Protein AF-W2SSB9-F1 (afdb_monomer_lite)

Foldseek 3Di:
DDDDDDDDDDDDDDDPDDPVVVVVVVVPPDPCVVDDDQDPVNVVVVVPDDPPDDFLADPQPRDGDPDVVCSVPDDDVCLQVVFLAAPVPRDTDRDVVVSVVVVVVVPPLVPQDWDADPFDRDTHSDPVV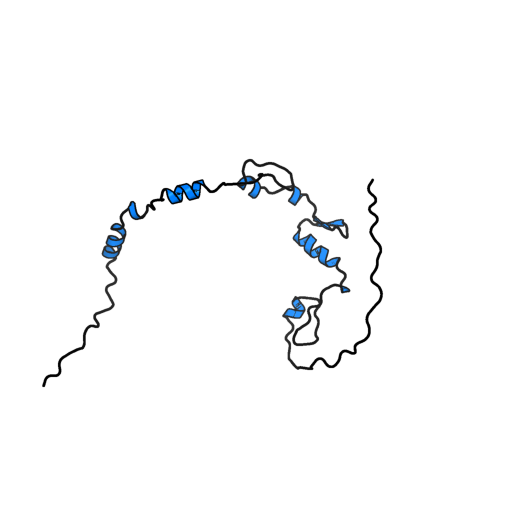VVPDDDDHDDDDDPDDDDDDDDDDDDDDDDDDDDD

pLDDT: mean 70.84, std 18.1, range [35.75, 92.56]

Organism: Necator americanus (NCBI:txid51031)

Radius of gyration: 37.05 Å; chains: 1; bounding box: 61×52×109 Å

InterPro domains:
  IPR013087 Zinc finger C2H2-type [PS00028] (86-106)
  IPR013087 Zinc finger C2H2-type [PS50157] (84-111)
  IPR013087 Zinc finger C2H2-type [SM00355] (84-106)
  IPR013087 Zinc finger C2H2-type [SM00355] (115-136)
  IPR036236 Zinc finger C2H2 superfamily [SSF57667] (83-133)
  IPR042972 Insulinoma-associated protein 1/2 [PTHR15065] (21-118)

Sequence (164 aa):
MSHKNDRSDFQDESSVPSPEELQKDANSLDETAAYVEISEESRKKIEAIENVIGDSVCCLCKVRYDDVFKLAQHRCPRIAHEEYRCPECDKVFSCPANLASHRRWHRPRDQMETIRCSSCTMMFNTRKEFRTHSCHDTALPPTTMPLGNFFTKLLPSPLKLKMQ

Structure (mmCIF, N/CA/C/O backbone):
data_AF-W2SSB9-F1
#
_entry.id   AF-W2SSB9-F1
#
loop_
_atom_site.group_PDB
_atom_site.id
_atom_site.type_symbol
_atom_site.label_atom_id
_atom_site.label_alt_id
_atom_site.label_comp_id
_atom_site.label_asym_id
_atom_site.label_entity_id
_atom_site.label_seq_id
_atom_site.pdbx_PDB_ins_code
_atom_site.Cartn_x
_atom_site.Cartn_y
_atom_site.Cartn_z
_atom_site.occupancy
_atom_site.B_iso_or_equiv
_atom_site.auth_seq_id
_atom_site.auth_comp_id
_atom_site.auth_asym_id
_atom_site.auth_atom_id
_atom_site.pdbx_PDB_model_num
ATOM 1 N N . MET A 1 1 ? 28.919 30.538 79.226 1.00 38.56 1 MET A N 1
ATOM 2 C CA . MET A 1 1 ? 28.883 30.566 77.747 1.00 38.56 1 MET A CA 1
ATOM 3 C C . MET A 1 1 ? 29.279 29.166 77.302 1.00 38.56 1 MET A C 1
ATOM 5 O O . MET A 1 1 ? 30.447 28.837 77.366 1.00 38.56 1 MET A O 1
ATOM 9 N N . SER A 1 2 ? 28.361 28.205 77.218 1.00 43.28 2 SER A N 1
ATOM 10 C CA . SER A 1 2 ? 27.316 28.076 76.192 1.00 43.28 2 SER A CA 1
ATOM 11 C C . SER A 1 2 ? 27.901 28.133 74.787 1.00 43.28 2 SER A C 1
ATOM 13 O O . SER A 1 2 ? 27.971 29.217 74.232 1.00 43.28 2 SER A O 1
ATOM 15 N N . HIS A 1 3 ? 28.229 26.976 74.215 1.00 44.09 3 HIS A N 1
ATOM 16 C CA . HIS A 1 3 ? 27.895 26.694 72.822 1.00 44.09 3 HIS A CA 1
ATOM 17 C C . HIS A 1 3 ? 27.365 25.261 72.745 1.00 44.09 3 HIS A C 1
ATOM 19 O O . HIS A 1 3 ? 27.982 24.318 73.232 1.00 44.09 3 HIS A O 1
ATOM 25 N N . LYS A 1 4 ? 26.124 25.183 72.266 1.00 45.88 4 LYS A N 1
ATOM 26 C CA . LYS A 1 4 ? 25.267 24.008 72.161 1.00 45.88 4 LYS A CA 1
ATOM 27 C C . LYS A 1 4 ? 25.605 23.225 70.886 1.00 45.88 4 LYS A C 1
ATOM 29 O O . LYS A 1 4 ? 26.140 23.799 69.941 1.00 45.88 4 LYS A O 1
ATOM 34 N N . ASN A 1 5 ? 25.255 21.940 70.920 1.00 42.00 5 ASN A N 1
ATOM 35 C CA . ASN A 1 5 ? 25.072 21.026 69.790 1.00 42.00 5 ASN A CA 1
ATOM 36 C C . ASN A 1 5 ? 24.452 21.692 68.558 1.00 42.00 5 ASN A C 1
ATOM 38 O O . ASN A 1 5 ? 23.597 22.548 68.730 1.00 42.00 5 ASN A O 1
ATOM 42 N N . ASP A 1 6 ? 24.786 21.184 67.369 1.00 42.47 6 ASP A N 1
ATOM 43 C CA . ASP A 1 6 ? 23.787 20.662 66.424 1.00 42.47 6 ASP A CA 1
ATOM 44 C C . ASP A 1 6 ? 24.501 19.855 65.327 1.00 42.47 6 ASP A C 1
ATOM 46 O O . ASP A 1 6 ? 25.082 20.390 64.385 1.00 42.47 6 ASP A O 1
ATOM 50 N N . ARG A 1 7 ? 24.500 18.529 65.481 1.00 37.09 7 ARG A N 1
ATOM 51 C CA . ARG A 1 7 ? 24.819 17.585 64.405 1.00 37.09 7 ARG A CA 1
ATOM 52 C C . ARG A 1 7 ? 23.699 16.554 64.383 1.00 37.09 7 ARG A C 1
ATOM 54 O O . ARG A 1 7 ? 23.842 15.449 64.894 1.00 37.09 7 ARG A O 1
ATOM 61 N N . SER A 1 8 ? 22.545 17.001 63.905 1.00 45.56 8 SER A N 1
ATOM 62 C CA . SER A 1 8 ? 21.383 16.162 63.659 1.00 45.56 8 SER A CA 1
ATOM 63 C C . SER A 1 8 ? 21.625 15.282 62.435 1.00 45.56 8 SER A C 1
ATOM 65 O O . SER A 1 8 ? 21.949 15.778 61.358 1.00 45.56 8 SER A O 1
ATOM 67 N N . ASP A 1 9 ? 21.431 13.989 62.665 1.00 45.16 9 ASP A N 1
ATOM 68 C CA . ASP A 1 9 ? 20.754 13.056 61.770 1.00 45.16 9 ASP A CA 1
ATOM 69 C C . ASP A 1 9 ? 21.397 12.767 60.407 1.00 45.16 9 ASP A C 1
ATOM 71 O O . ASP A 1 9 ? 21.038 13.303 59.364 1.00 45.16 9 ASP A O 1
ATOM 75 N N . PHE A 1 10 ? 22.327 11.817 60.429 1.00 45.34 10 PHE A N 1
ATOM 76 C CA . PHE A 1 10 ? 22.517 10.884 59.323 1.00 45.34 10 PHE A CA 1
ATOM 77 C C . PHE A 1 10 ? 22.356 9.479 59.906 1.00 45.34 10 PHE A C 1
ATOM 79 O O . PHE A 1 10 ? 23.317 8.894 60.408 1.00 45.34 10 PHE A O 1
ATOM 86 N N . GLN A 1 11 ? 21.124 8.972 59.902 1.00 46.34 11 GLN A N 1
ATOM 87 C CA . GLN A 1 11 ? 20.836 7.560 60.130 1.00 46.34 11 GLN A CA 1
ATOM 88 C C . GLN A 1 11 ? 20.549 6.891 58.782 1.00 46.34 11 GLN A C 1
ATOM 90 O O . GLN A 1 11 ? 19.547 7.162 58.134 1.00 46.34 11 GLN A O 1
ATOM 95 N N . ASP A 1 12 ? 21.532 6.088 58.378 1.00 39.16 12 ASP A N 1
ATOM 96 C CA . ASP A 1 12 ? 21.404 4.742 57.809 1.00 39.16 12 ASP A CA 1
ATOM 97 C C . ASP A 1 12 ? 20.392 4.511 56.668 1.00 39.16 12 ASP A C 1
ATOM 99 O O . ASP A 1 12 ? 19.233 4.149 56.859 1.00 39.16 12 ASP A O 1
ATOM 103 N N . GLU A 1 13 ? 20.916 4.634 55.449 1.00 56.41 13 GLU A N 1
ATOM 104 C CA . GLU A 1 13 ? 20.483 3.879 54.272 1.00 56.41 13 GLU A CA 1
ATOM 105 C C . GLU A 1 13 ? 20.869 2.397 54.460 1.00 56.41 13 GLU A C 1
ATOM 107 O O . GLU A 1 13 ? 21.987 2.012 54.126 1.00 56.41 13 GLU A O 1
ATOM 112 N N . SER A 1 14 ? 19.969 1.564 54.995 1.00 57.53 14 SER A N 1
ATOM 113 C CA . SER A 1 14 ? 19.826 0.147 54.603 1.00 57.53 14 SER A CA 1
ATOM 114 C C . SER A 1 14 ? 18.789 -0.583 55.456 1.00 57.53 14 SER A C 1
ATOM 116 O O . SER A 1 14 ? 19.071 -1.305 56.408 1.00 57.53 14 SER A O 1
ATOM 118 N N . SER A 1 15 ? 17.529 -0.479 55.071 1.00 59.50 15 SER A N 1
ATOM 119 C CA . SER A 1 15 ? 16.550 -1.508 55.414 1.00 59.50 15 SER A CA 1
ATOM 120 C C . SER A 1 15 ? 15.684 -1.700 54.190 1.00 59.50 15 SER A C 1
ATOM 122 O O . SER A 1 15 ? 14.604 -1.133 54.080 1.00 59.50 15 SER A O 1
ATOM 124 N N . VAL A 1 16 ? 16.211 -2.452 53.218 1.00 60.31 16 VAL A N 1
ATOM 125 C CA . VAL A 1 16 ? 15.349 -3.035 52.190 1.00 60.31 16 VAL A CA 1
ATOM 126 C C . VAL A 1 16 ? 14.361 -3.917 52.960 1.00 60.31 16 VAL A C 1
ATOM 128 O O . VAL A 1 16 ? 14.826 -4.831 53.651 1.00 60.31 16 VAL A O 1
ATOM 131 N N . PRO A 1 17 ? 13.048 -3.622 52.924 1.00 61.59 17 PRO A N 1
ATOM 132 C CA . PRO A 1 17 ? 12.070 -4.355 53.715 1.00 61.59 17 PRO A CA 1
ATOM 133 C C . PRO A 1 17 ? 12.150 -5.846 53.391 1.00 61.59 17 PRO A C 1
ATOM 135 O O . PRO A 1 17 ? 12.439 -6.230 52.252 1.00 61.59 17 PRO A O 1
ATOM 138 N N . SER A 1 18 ? 11.928 -6.690 54.399 1.00 67.62 18 SER A N 1
ATOM 139 C CA . SER A 1 18 ? 11.973 -8.146 54.230 1.00 67.62 18 SER A CA 1
ATOM 140 C C . SER A 1 18 ? 11.056 -8.574 53.068 1.00 67.62 18 SER A C 1
ATOM 142 O O . SER A 1 18 ? 10.000 -7.962 52.884 1.00 67.62 18 SER A O 1
ATOM 144 N N . PRO A 1 19 ? 11.376 -9.634 52.298 1.00 62.09 19 PRO A N 1
ATOM 145 C CA . PRO A 1 19 ? 10.474 -10.171 51.273 1.00 62.09 19 PRO A CA 1
ATOM 146 C C . PRO A 1 19 ? 9.049 -10.421 51.790 1.00 62.09 19 PRO A C 1
ATOM 148 O O . PRO A 1 19 ? 8.089 -10.305 51.038 1.00 62.09 19 PRO A O 1
ATOM 151 N N . GLU A 1 20 ? 8.899 -10.707 53.086 1.00 62.06 20 GLU A N 1
ATOM 152 C CA . GLU A 1 20 ? 7.603 -10.873 53.751 1.00 62.06 20 GLU A CA 1
ATOM 153 C C . GLU A 1 20 ? 6.863 -9.549 54.016 1.00 62.06 20 GLU A C 1
ATOM 155 O O . GLU A 1 20 ? 5.635 -9.535 54.055 1.00 62.06 20 GLU A O 1
ATOM 160 N N . GLU A 1 21 ? 7.579 -8.436 54.189 1.00 59.22 21 GLU A N 1
ATOM 161 C CA . GLU A 1 21 ? 7.003 -7.091 54.330 1.00 59.22 21 GLU A CA 1
ATOM 162 C C . GLU A 1 21 ? 6.579 -6.530 52.968 1.00 59.22 21 GLU A C 1
ATOM 164 O O . GLU A 1 21 ? 5.455 -6.057 52.831 1.00 59.22 21 GLU A O 1
ATOM 169 N N . LEU A 1 22 ? 7.397 -6.724 51.927 1.00 59.75 22 LEU A N 1
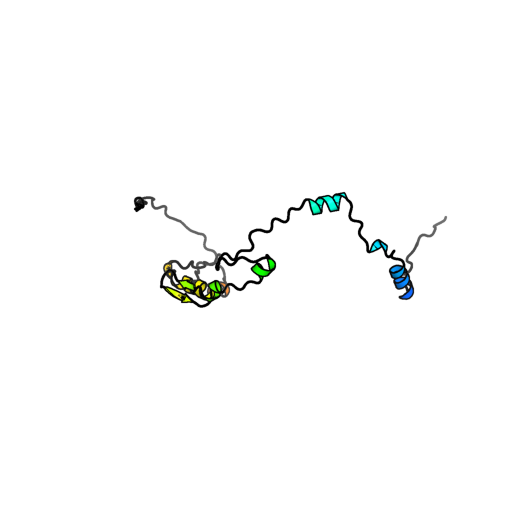ATOM 170 C CA . LEU A 1 22 ? 7.030 -6.406 50.538 1.00 59.75 22 LEU A CA 1
ATOM 171 C C . LEU A 1 22 ? 5.810 -7.214 50.058 1.00 59.75 22 LEU A C 1
ATOM 173 O O . LEU A 1 22 ? 4.975 -6.713 49.304 1.00 59.75 22 LEU A O 1
ATOM 177 N N . GLN A 1 23 ? 5.679 -8.465 50.509 1.00 60.12 23 GLN A N 1
ATOM 178 C CA . GLN A 1 23 ? 4.530 -9.312 50.186 1.00 60.12 23 GLN A CA 1
ATOM 179 C C . GLN A 1 23 ? 3.259 -8.895 50.943 1.00 60.12 23 GLN A C 1
ATOM 181 O O . GLN A 1 23 ? 2.160 -9.055 50.414 1.00 60.12 23 GLN A O 1
ATOM 186 N N . LYS A 1 24 ? 3.380 -8.342 52.159 1.00 61.44 24 LYS A N 1
ATOM 187 C CA . LYS A 1 24 ? 2.235 -7.787 52.902 1.00 61.44 24 LYS A CA 1
ATOM 188 C C . LYS A 1 24 ? 1.642 -6.570 52.197 1.00 61.44 24 LYS A C 1
ATOM 190 O O . LYS A 1 24 ? 0.421 -6.479 52.123 1.00 61.44 24 LYS A O 1
ATOM 195 N N . ASP A 1 25 ? 2.479 -5.714 51.617 1.00 57.84 25 ASP A N 1
ATOM 196 C CA . ASP A 1 25 ? 2.024 -4.545 50.856 1.00 57.84 25 ASP A CA 1
ATOM 197 C C . ASP A 1 25 ? 1.353 -4.947 49.533 1.00 57.84 25 ASP A C 1
ATOM 199 O O . ASP A 1 25 ? 0.309 -4.403 49.176 1.00 57.84 25 ASP A O 1
ATOM 203 N N . ALA A 1 26 ? 1.882 -5.965 48.843 1.00 57.91 26 ALA A N 1
ATOM 204 C CA . ALA A 1 26 ? 1.259 -6.527 47.641 1.00 57.91 26 ALA A CA 1
ATOM 205 C C . ALA A 1 26 ? -0.099 -7.201 47.928 1.00 57.91 26 ALA A C 1
ATOM 207 O O . ALA A 1 26 ? -1.012 -7.127 47.108 1.00 57.91 26 ALA A O 1
ATOM 208 N N . ASN A 1 27 ? -0.244 -7.821 49.103 1.00 57.44 27 ASN A N 1
ATOM 209 C CA . ASN A 1 27 ? -1.470 -8.495 49.544 1.00 57.44 27 ASN A CA 1
ATOM 210 C C . ASN A 1 27 ? -2.461 -7.553 50.265 1.00 57.44 27 ASN A C 1
ATOM 212 O O . ASN A 1 27 ? -3.544 -7.992 50.647 1.00 57.44 27 ASN A O 1
ATOM 216 N N . SER A 1 28 ? -2.091 -6.284 50.475 1.00 61.41 28 SER A N 1
ATOM 217 C CA . SER A 1 28 ? -2.942 -5.227 51.044 1.00 61.41 28 SER A CA 1
ATOM 218 C C . SER A 1 28 ? -3.586 -4.340 49.970 1.00 61.41 28 SER A C 1
ATOM 220 O O . SER A 1 28 ? -4.343 -3.425 50.303 1.00 61.41 28 SER A O 1
ATOM 222 N N . LEU A 1 29 ? -3.285 -4.575 48.691 1.00 64.56 29 LEU A N 1
ATOM 223 C CA . LEU A 1 29 ? -3.989 -3.923 47.597 1.00 64.56 29 LEU A CA 1
ATOM 224 C C . LEU A 1 29 ? -5.403 -4.496 47.541 1.00 64.56 29 LEU A C 1
ATOM 226 O O . LEU A 1 29 ? -5.593 -5.684 47.288 1.00 64.56 29 LEU A O 1
ATOM 230 N N . ASP A 1 30 ? -6.379 -3.637 47.827 1.00 67.75 30 ASP A N 1
ATOM 231 C CA . ASP A 1 30 ? -7.797 -3.935 47.691 1.00 67.75 30 ASP A CA 1
ATOM 232 C C . ASP A 1 30 ? -8.042 -4.541 46.302 1.00 67.75 30 ASP A C 1
ATOM 234 O O . ASP A 1 30 ? -7.696 -3.943 45.284 1.00 67.75 30 ASP A O 1
ATOM 238 N N . GLU A 1 31 ? -8.599 -5.749 46.247 1.00 68.00 31 GLU A N 1
ATOM 239 C CA . GLU A 1 31 ? -8.904 -6.468 45.005 1.00 68.00 31 GLU A CA 1
ATOM 240 C C . GLU A 1 31 ? -9.816 -5.634 44.082 1.00 68.00 31 GLU A C 1
ATOM 242 O O . GLU A 1 31 ? -9.800 -5.788 42.858 1.00 68.00 31 GLU A O 1
ATOM 247 N N . THR A 1 32 ? -10.552 -4.672 44.652 1.00 64.19 32 THR A N 1
ATOM 248 C CA . THR A 1 32 ? -11.348 -3.691 43.908 1.00 64.19 32 THR A CA 1
ATOM 249 C C . THR A 1 32 ? -10.514 -2.602 43.219 1.00 64.19 32 THR A C 1
ATOM 251 O O . THR A 1 32 ? -10.980 -2.026 42.240 1.00 64.19 32 THR A O 1
ATOM 254 N N . ALA A 1 33 ? -9.254 -2.375 43.608 1.00 64.25 33 ALA A N 1
ATOM 255 C CA . ALA A 1 33 ? -8.337 -1.445 42.937 1.00 64.25 33 ALA A CA 1
ATOM 256 C C . ALA A 1 33 ? -7.889 -1.935 41.545 1.00 64.25 33 ALA A C 1
ATOM 258 O O . ALA A 1 33 ? -7.375 -1.152 40.745 1.00 64.25 33 ALA A O 1
ATOM 259 N N . ALA A 1 34 ? -8.109 -3.216 41.228 1.00 72.31 34 ALA A N 1
ATOM 260 C CA . ALA A 1 34 ? -7.956 -3.750 39.875 1.00 72.31 34 ALA A CA 1
ATOM 261 C C . ALA A 1 34 ? -9.136 -3.384 38.951 1.00 72.31 34 ALA A C 1
ATOM 263 O O . ALA A 1 34 ? -9.037 -3.543 37.731 1.00 72.31 34 ALA A O 1
ATOM 264 N N . TYR A 1 35 ? -10.245 -2.887 39.511 1.00 75.75 35 TYR A N 1
ATOM 265 C CA . TYR A 1 35 ? -11.443 -2.515 38.770 1.00 75.75 35 TYR A CA 1
ATOM 266 C C . TYR A 1 35 ? -11.515 -0.999 38.593 1.00 75.75 35 TYR A C 1
ATOM 268 O O . TYR A 1 35 ? -11.642 -0.230 39.540 1.00 75.75 35 TYR A O 1
ATOM 276 N N . VAL A 1 36 ? -11.465 -0.557 37.337 1.00 82.44 36 VAL A N 1
ATOM 277 C CA . VAL A 1 36 ? -11.704 0.844 36.983 1.00 82.44 36 VAL A CA 1
ATOM 278 C C . VAL A 1 36 ? -13.206 1.052 36.813 1.00 82.44 36 VAL A C 1
ATOM 280 O O . VAL A 1 36 ? -13.817 0.499 35.895 1.00 82.44 36 VAL A O 1
ATOM 283 N N . GLU A 1 37 ? -13.806 1.873 37.673 1.00 80.06 37 GLU A N 1
ATOM 284 C CA . GLU A 1 37 ? -15.196 2.293 37.512 1.00 80.06 37 GLU A CA 1
ATOM 285 C C . GLU A 1 37 ? -15.331 3.220 36.297 1.00 80.06 37 GLU A C 1
ATOM 287 O O . GLU A 1 37 ? -14.813 4.338 36.251 1.00 80.06 37 GLU A O 1
ATOM 292 N N . ILE A 1 38 ? -16.037 2.749 35.269 1.00 84.25 38 ILE A N 1
ATOM 293 C CA . ILE A 1 38 ? -16.323 3.551 34.080 1.00 84.25 38 ILE A CA 1
ATOM 294 C C . ILE A 1 38 ? -17.517 4.455 34.397 1.00 84.25 38 ILE A C 1
ATOM 296 O O . ILE A 1 38 ? -18.648 3.976 34.474 1.00 84.25 38 ILE A O 1
ATOM 300 N N . SER A 1 39 ? -17.270 5.761 34.534 1.00 88.88 39 SER A N 1
ATOM 301 C CA . SER A 1 39 ? -18.324 6.776 34.686 1.00 88.88 39 SER A CA 1
ATOM 302 C C . SER A 1 39 ? -19.387 6.652 33.588 1.00 88.88 39 SER A C 1
ATOM 304 O O . SER A 1 39 ? -19.073 6.380 32.424 1.00 88.88 39 SER A O 1
ATOM 306 N N . GLU A 1 40 ? -20.651 6.914 33.932 1.00 88.94 40 GLU A N 1
ATOM 307 C CA . GLU A 1 40 ? -21.749 6.971 32.959 1.00 88.94 40 GLU A CA 1
ATOM 308 C C . GLU A 1 40 ? -21.470 7.963 31.825 1.00 88.94 40 GLU A C 1
ATOM 310 O O . GLU A 1 40 ? -21.884 7.749 30.686 1.00 88.94 40 GLU A O 1
ATOM 315 N N . GLU A 1 41 ? -20.730 9.034 32.116 1.00 88.44 41 GLU A N 1
ATOM 316 C CA . GLU A 1 41 ? -20.301 10.005 31.115 1.00 88.44 41 GLU A CA 1
ATOM 317 C C . GLU A 1 41 ? -19.328 9.375 30.104 1.00 88.44 41 GLU A C 1
ATOM 319 O O . GLU A 1 41 ? -19.427 9.620 28.903 1.00 88.44 41 GLU A O 1
ATOM 324 N N . SER A 1 42 ? -18.420 8.514 30.569 1.00 86.75 42 SER A N 1
ATOM 325 C CA . SER A 1 42 ? -17.474 7.779 29.723 1.00 86.75 42 SER A CA 1
ATOM 326 C C . SER A 1 42 ? -18.170 6.706 28.883 1.00 86.75 42 SER A C 1
ATOM 328 O O . SER A 1 42 ? -17.831 6.543 27.713 1.00 86.75 42 SER A O 1
ATOM 330 N N . ARG A 1 43 ? -19.184 6.021 29.431 1.00 87.00 43 ARG A N 1
ATOM 331 C CA . ARG A 1 43 ? -20.012 5.067 28.667 1.00 87.00 43 ARG A CA 1
ATOM 332 C C . ARG A 1 43 ? -20.762 5.756 27.528 1.00 87.00 43 ARG A C 1
ATOM 334 O O . ARG A 1 43 ? -20.638 5.330 26.385 1.00 87.00 43 ARG A O 1
ATOM 341 N N . LYS A 1 44 ? -21.428 6.880 27.816 1.00 88.56 44 LYS A N 1
ATOM 342 C CA . LYS A 1 44 ? -22.129 7.692 26.804 1.00 88.56 44 LYS A CA 1
ATOM 343 C C . LYS A 1 44 ? -21.183 8.203 25.713 1.00 88.56 44 LYS A C 1
ATOM 345 O O . LYS A 1 44 ? -21.561 8.239 24.547 1.00 88.56 44 LYS A O 1
ATOM 350 N N . LYS A 1 45 ? -19.943 8.565 26.068 1.00 87.00 45 LYS A N 1
ATOM 351 C CA . LYS A 1 45 ? -18.906 8.971 25.100 1.00 87.00 45 LYS A CA 1
ATOM 352 C C . LYS A 1 45 ? -18.498 7.834 24.164 1.00 87.00 45 LYS A C 1
ATOM 354 O O . LYS A 1 45 ? -18.287 8.098 22.989 1.00 87.00 45 LYS A O 1
ATOM 359 N N . ILE A 1 46 ? -18.388 6.603 24.663 1.00 84.62 46 ILE A N 1
ATOM 360 C CA . ILE A 1 46 ? -18.043 5.429 23.844 1.00 84.62 46 ILE A CA 1
ATOM 361 C C . ILE A 1 46 ? -19.220 5.035 22.940 1.00 84.62 46 ILE A C 1
ATOM 363 O O . ILE A 1 46 ? -19.013 4.758 21.764 1.00 84.62 46 ILE A O 1
ATOM 367 N N . GLU A 1 47 ? -20.451 5.068 23.457 1.00 85.12 47 GLU A N 1
ATOM 368 C CA . GLU A 1 47 ? -21.673 4.788 22.684 1.00 85.12 47 GLU A CA 1
ATOM 369 C C . GLU A 1 47 ? -21.934 5.821 21.578 1.00 85.12 47 GLU A C 1
ATOM 371 O O . GLU A 1 47 ? -22.510 5.486 20.547 1.00 85.12 47 GLU A O 1
ATOM 376 N N . ALA A 1 48 ? -21.483 7.065 21.760 1.00 89.12 48 ALA A N 1
ATOM 377 C CA . ALA A 1 48 ? -21.587 8.120 20.754 1.00 89.12 48 ALA A CA 1
ATOM 378 C C . ALA A 1 48 ? -20.617 7.951 19.566 1.00 89.12 48 ALA A C 1
ATOM 380 O O . ALA A 1 48 ? -20.718 8.698 18.591 1.00 89.12 48 ALA A O 1
ATOM 381 N N . ILE A 1 49 ? -19.665 7.011 19.627 1.00 85.19 49 ILE A N 1
ATOM 382 C CA . ILE A 1 49 ? -18.742 6.742 18.520 1.00 85.19 49 ILE A CA 1
ATOM 383 C C . ILE A 1 49 ? -19.458 5.856 17.495 1.00 85.19 49 ILE A C 1
ATOM 385 O O . ILE A 1 49 ? -19.552 4.639 17.658 1.00 85.19 49 ILE A O 1
ATOM 389 N N . GLU A 1 50 ? -19.938 6.454 16.404 1.00 81.88 50 GLU A N 1
ATOM 390 C CA . GLU A 1 50 ? -20.431 5.689 15.257 1.00 81.88 50 GLU A CA 1
ATOM 391 C C . GLU A 1 50 ? -19.276 4.933 14.582 1.00 81.88 50 GLU A C 1
ATOM 393 O O . GLU A 1 50 ? -18.389 5.522 13.957 1.00 81.88 50 GLU A O 1
ATOM 398 N N . ASN A 1 51 ? -19.302 3.601 14.669 1.00 71.12 51 ASN A N 1
ATOM 399 C CA . ASN A 1 51 ? -18.409 2.727 13.909 1.00 71.12 51 ASN A CA 1
ATOM 400 C C . ASN A 1 51 ? -18.857 2.657 12.444 1.00 71.12 51 ASN A C 1
ATOM 402 O O . ASN A 1 51 ? -19.489 1.692 12.010 1.00 71.12 51 ASN A O 1
ATOM 406 N N . VAL A 1 52 ? -18.513 3.681 11.664 1.00 76.31 52 VAL A N 1
ATOM 407 C CA . VAL A 1 52 ? -18.734 3.686 10.214 1.00 76.31 52 VAL A CA 1
ATOM 408 C C . VAL A 1 52 ? -17.634 2.871 9.541 1.00 76.31 52 VAL A C 1
ATOM 410 O O . VAL A 1 52 ? -16.613 3.387 9.085 1.00 76.31 52 VAL A O 1
ATOM 413 N N . ILE A 1 53 ? -17.838 1.560 9.501 1.00 74.56 53 ILE A N 1
ATOM 414 C CA . ILE A 1 53 ? -17.017 0.652 8.713 1.00 74.56 53 ILE A CA 1
ATOM 415 C C . ILE A 1 53 ? -17.605 0.627 7.297 1.00 74.56 53 ILE A C 1
ATOM 417 O O . ILE A 1 53 ? -18.751 0.231 7.102 1.00 74.56 53 ILE A O 1
ATOM 421 N N . GLY A 1 54 ? -16.843 1.125 6.320 1.00 77.06 54 GLY A N 1
ATOM 422 C CA . GLY A 1 54 ? -17.278 1.199 4.923 1.00 77.06 54 GLY A CA 1
ATOM 423 C C . GLY A 1 54 ? -17.445 -0.171 4.256 1.00 77.06 54 GLY A C 1
ATOM 424 O O . GLY A 1 54 ? -17.140 -1.213 4.833 1.00 77.06 54 GLY A O 1
ATOM 425 N N . ASP A 1 55 ? -17.890 -0.147 3.000 1.00 81.00 55 ASP A N 1
ATOM 426 C CA . ASP A 1 55 ? -18.094 -1.334 2.169 1.00 81.00 55 ASP A CA 1
ATOM 427 C C . ASP A 1 55 ? -16.873 -2.275 2.178 1.00 81.00 55 ASP A C 1
ATOM 429 O O . ASP A 1 55 ? -15.786 -1.946 1.696 1.00 81.00 55 ASP A O 1
ATOM 433 N N . SER A 1 56 ? -17.075 -3.500 2.656 1.00 90.69 56 SER A N 1
ATOM 434 C CA . SER A 1 56 ? -16.092 -4.588 2.704 1.00 90.69 56 SER A CA 1
ATOM 435 C C . SER A 1 56 ? -15.905 -5.244 1.326 1.00 90.69 56 SER A C 1
ATOM 437 O O . SER A 1 56 ? -16.012 -6.457 1.158 1.00 90.69 56 SER A O 1
ATOM 439 N N . VAL A 1 57 ? -15.616 -4.441 0.299 1.00 92.06 57 VAL A N 1
ATOM 440 C CA . VAL A 1 57 ? -15.489 -4.893 -1.095 1.00 92.06 57 VAL A CA 1
ATOM 441 C C . VAL A 1 57 ? -14.066 -4.716 -1.607 1.00 92.06 57 VAL A C 1
ATOM 443 O O . VAL A 1 57 ? -13.478 -3.641 -1.525 1.00 92.06 57 VAL A O 1
ATOM 446 N N . CYS A 1 58 ? -13.505 -5.760 -2.219 1.00 89.75 58 CYS A N 1
ATOM 447 C CA . CYS A 1 58 ? -12.195 -5.654 -2.852 1.00 89.75 58 CYS A CA 1
ATOM 448 C C . CYS A 1 58 ? -12.268 -4.783 -4.115 1.00 89.75 58 CYS A C 1
ATOM 450 O O . CYS A 1 58 ? -12.949 -5.124 -5.081 1.00 89.75 58 CYS A O 1
ATOM 452 N N . CYS A 1 59 ? -11.494 -3.697 -4.169 1.00 87.50 59 CYS A N 1
ATOM 453 C CA . CYS A 1 59 ? -11.476 -2.791 -5.322 1.00 87.50 59 CYS A CA 1
ATOM 454 C C . CYS A 1 59 ? -11.026 -3.453 -6.632 1.00 87.50 59 CYS A C 1
ATOM 456 O O . CYS A 1 59 ? -11.407 -2.977 -7.702 1.00 87.50 59 CYS A O 1
ATOM 458 N N . LEU A 1 60 ? -10.248 -4.534 -6.551 1.00 85.88 60 LEU A N 1
ATOM 459 C CA . LEU A 1 60 ? -9.632 -5.184 -7.703 1.00 85.88 60 LEU A CA 1
ATOM 460 C C . LEU A 1 60 ? -10.507 -6.306 -8.261 1.00 85.88 60 LEU A C 1
ATOM 462 O O . LEU A 1 60 ? -10.852 -6.277 -9.438 1.00 85.88 60 LEU A O 1
ATOM 466 N N . CYS A 1 61 ? -10.907 -7.282 -7.442 1.00 88.50 61 CYS A N 1
ATOM 467 C CA . CYS A 1 61 ? -11.754 -8.394 -7.894 1.00 88.50 61 CYS A CA 1
ATOM 468 C C . CYS A 1 61 ? -13.259 -8.145 -7.711 1.00 88.50 61 CYS A C 1
ATOM 470 O O . CYS A 1 61 ? -14.054 -8.960 -8.165 1.00 88.50 61 CYS A O 1
ATOM 472 N N . LYS A 1 62 ? -13.654 -7.035 -7.070 1.00 90.12 62 LYS A N 1
ATOM 473 C CA . LYS A 1 62 ? -15.052 -6.653 -6.785 1.00 90.12 62 LYS A CA 1
ATOM 474 C C . LYS A 1 62 ? -15.840 -7.671 -5.948 1.00 90.12 62 LYS A C 1
ATOM 476 O O . LYS A 1 62 ? -17.063 -7.593 -5.876 1.00 90.12 62 LYS A O 1
ATOM 481 N N . VAL A 1 63 ? -15.144 -8.590 -5.276 1.00 90.94 63 VAL A N 1
ATOM 482 C CA . VAL A 1 63 ? -15.740 -9.534 -4.323 1.00 90.94 63 VAL A CA 1
ATOM 483 C C . VAL A 1 63 ? -16.122 -8.789 -3.048 1.00 90.94 63 VAL A C 1
ATOM 485 O O . VAL A 1 63 ? -15.309 -8.031 -2.510 1.00 90.94 63 VAL A O 1
ATOM 488 N N . ARG A 1 64 ? -17.356 -9.007 -2.586 1.00 92.38 64 ARG A N 1
ATOM 489 C CA . ARG A 1 64 ? -17.853 -8.506 -1.302 1.00 92.38 64 ARG A CA 1
ATOM 490 C C . ARG A 1 64 ? -17.530 -9.504 -0.191 1.00 92.38 64 ARG A C 1
ATOM 492 O O . ARG A 1 64 ? -17.682 -10.705 -0.391 1.00 92.38 64 ARG A O 1
ATOM 499 N N . TYR A 1 65 ? -17.127 -8.991 0.960 1.00 91.06 65 TYR A N 1
ATOM 500 C CA . TYR A 1 65 ? -16.890 -9.739 2.188 1.00 91.06 65 TYR A CA 1
ATOM 501 C C . TYR A 1 65 ? -17.903 -9.314 3.242 1.00 91.06 65 TYR A C 1
ATOM 503 O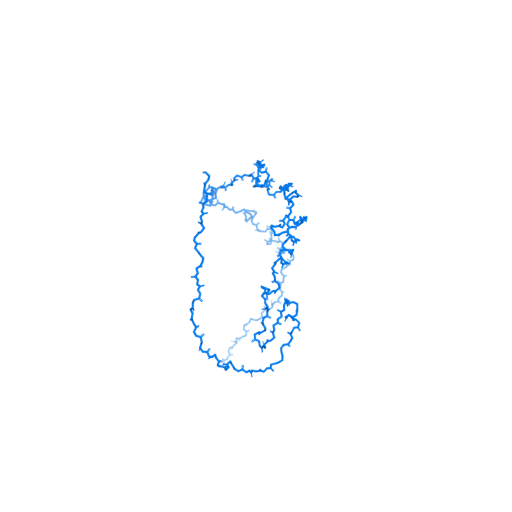 O . TYR A 1 65 ? -18.449 -8.220 3.185 1.00 91.06 65 TYR A O 1
ATOM 511 N N . ASP A 1 66 ? -18.157 -10.185 4.200 1.00 88.62 66 ASP A N 1
ATOM 512 C CA . ASP A 1 66 ? -19.032 -9.940 5.345 1.00 88.62 66 ASP A CA 1
ATOM 513 C C . ASP A 1 66 ? -18.329 -9.185 6.485 1.00 88.62 66 ASP A C 1
ATOM 515 O O . ASP A 1 66 ? -18.991 -8.626 7.351 1.00 88.62 66 ASP A O 1
ATOM 519 N N . ASP A 1 67 ? -16.994 -9.139 6.462 1.00 88.19 67 ASP A N 1
ATOM 520 C CA . ASP A 1 67 ? -16.164 -8.510 7.488 1.00 88.19 67 ASP A CA 1
ATOM 521 C C . ASP A 1 67 ? -14.964 -7.787 6.852 1.00 88.19 67 ASP A C 1
ATOM 523 O O . ASP A 1 67 ? -14.364 -8.251 5.872 1.00 88.19 67 ASP A O 1
ATOM 527 N N . VAL A 1 68 ? -14.577 -6.656 7.438 1.00 87.75 68 VAL A N 1
ATOM 528 C CA . VAL A 1 68 ? -13.381 -5.905 7.052 1.00 87.75 68 VAL A CA 1
ATOM 529 C C . VAL A 1 68 ? -12.104 -6.651 7.400 1.00 87.75 68 VAL A C 1
ATOM 531 O O . VAL A 1 68 ? -11.146 -6.562 6.634 1.00 87.75 68 VAL A O 1
ATOM 534 N N . PHE A 1 69 ? -12.078 -7.465 8.457 1.00 89.44 69 PHE A N 1
ATOM 535 C CA . PHE A 1 69 ? -10.903 -8.299 8.731 1.00 89.44 69 PHE A CA 1
ATOM 536 C C . PHE A 1 69 ? -10.698 -9.365 7.649 1.00 89.44 69 PHE A C 1
ATOM 538 O O . PHE A 1 69 ? -9.565 -9.608 7.224 1.00 89.44 69 PHE A O 1
ATOM 545 N N . LYS A 1 70 ? -11.785 -9.947 7.126 1.00 90.44 70 LYS A N 1
ATOM 546 C CA . LYS A 1 70 ? -11.724 -10.879 5.989 1.00 90.44 70 LYS A CA 1
ATOM 547 C C . LYS A 1 70 ? -11.257 -10.188 4.713 1.00 90.44 70 LYS A C 1
ATOM 549 O O . LYS A 1 70 ? -10.413 -10.737 4.006 1.00 90.44 70 LYS A O 1
ATOM 554 N N . LEU A 1 71 ? -11.742 -8.973 4.443 1.00 92.56 71 LEU A N 1
ATOM 555 C CA . LEU A 1 71 ? -11.227 -8.165 3.336 1.00 92.56 71 LEU A CA 1
ATOM 556 C C . LEU A 1 71 ? -9.736 -7.828 3.524 1.00 92.56 71 LEU A C 1
ATOM 558 O O . LEU A 1 71 ? -8.980 -7.889 2.560 1.00 92.56 71 LEU A O 1
ATOM 562 N N . ALA A 1 72 ? -9.287 -7.508 4.737 1.00 89.00 72 ALA A N 1
ATOM 563 C CA . ALA A 1 72 ? -7.887 -7.182 5.013 1.00 89.00 72 ALA A CA 1
ATOM 564 C C . ALA A 1 72 ? -6.947 -8.385 4.812 1.00 89.00 72 ALA A C 1
ATOM 566 O O . ALA A 1 72 ? -5.820 -8.225 4.346 1.00 89.00 72 ALA A O 1
ATOM 567 N N . GLN A 1 73 ? -7.411 -9.599 5.123 1.00 90.75 73 GLN A N 1
ATOM 568 C CA . GLN A 1 73 ? -6.659 -10.839 4.894 1.00 90.75 73 GLN A CA 1
ATOM 569 C C . GLN A 1 73 ? -6.751 -11.347 3.447 1.00 90.75 73 GLN A C 1
ATOM 571 O O . GLN A 1 73 ? -6.006 -12.251 3.053 1.00 90.75 73 GLN A O 1
ATOM 576 N N . HIS A 1 74 ? -7.647 -10.784 2.635 1.00 89.25 74 HIS A N 1
ATOM 577 C CA . HIS A 1 74 ? -7.851 -11.221 1.266 1.00 89.25 74 HIS A CA 1
ATOM 578 C C . HIS A 1 74 ? -6.607 -10.982 0.399 1.00 89.25 74 HIS A C 1
ATOM 580 O O . HIS A 1 74 ? -6.223 -9.853 0.091 1.00 89.25 74 HIS A O 1
ATOM 586 N N . ARG A 1 75 ? -6.022 -12.073 -0.105 1.00 84.38 75 ARG A N 1
ATOM 587 C CA . ARG A 1 75 ? -5.023 -12.024 -1.178 1.00 84.38 75 ARG A CA 1
ATOM 588 C C . ARG A 1 75 ? -5.725 -12.019 -2.527 1.00 84.38 75 ARG A C 1
ATOM 590 O O . ARG A 1 75 ? -6.192 -13.055 -2.994 1.00 84.38 75 ARG A O 1
ATOM 597 N N . CYS A 1 76 ? -5.801 -10.846 -3.151 1.00 86.62 76 CYS A N 1
ATOM 598 C CA . CYS A 1 76 ? -6.500 -10.708 -4.418 1.00 86.62 76 CYS A CA 1
ATOM 599 C C . CYS A 1 76 ? -5.773 -11.456 -5.548 1.00 86.62 76 CYS A C 1
ATOM 601 O O . CYS A 1 76 ? -4.635 -11.106 -5.866 1.00 86.62 76 CYS A O 1
ATOM 603 N N . PRO A 1 77 ? -6.422 -12.426 -6.220 1.00 77.38 77 PRO A N 1
ATOM 604 C CA . PRO A 1 77 ? -5.816 -13.131 -7.343 1.00 77.38 77 PRO A CA 1
ATOM 605 C C . PRO A 1 77 ? -5.586 -12.201 -8.531 1.00 77.38 77 PRO A C 1
ATOM 607 O O . PRO A 1 77 ? -4.683 -12.452 -9.314 1.00 77.38 77 PRO A O 1
ATOM 610 N N . ARG A 1 78 ? -6.331 -11.089 -8.639 1.00 72.88 78 ARG A N 1
ATOM 611 C CA . ARG A 1 78 ? -6.029 -10.056 -9.629 1.00 72.88 78 ARG A CA 1
ATOM 612 C C . ARG A 1 78 ? -4.666 -9.432 -9.367 1.00 72.88 78 ARG A C 1
ATOM 614 O O . ARG A 1 78 ? -3.968 -9.244 -10.322 1.00 72.88 78 ARG A O 1
ATOM 621 N N . ILE A 1 79 ? -4.190 -9.251 -8.136 1.00 71.88 79 ILE A N 1
ATOM 622 C CA . ILE A 1 79 ? -2.795 -8.806 -7.911 1.00 71.88 79 ILE A CA 1
ATOM 623 C C . ILE A 1 79 ? -1.788 -9.863 -8.402 1.00 71.88 79 ILE A C 1
ATOM 625 O O . ILE A 1 79 ? -0.719 -9.519 -8.889 1.00 71.88 79 ILE A O 1
ATOM 629 N N . ALA A 1 80 ? -2.132 -11.150 -8.297 1.00 66.31 80 ALA A N 1
ATOM 630 C CA . ALA A 1 80 ? -1.301 -12.244 -8.803 1.00 66.31 80 ALA A CA 1
ATOM 631 C C . ALA A 1 80 ? -1.397 -12.438 -10.333 1.00 66.31 80 ALA A C 1
ATOM 633 O O . ALA A 1 80 ? -0.492 -13.017 -10.926 1.00 66.31 80 ALA A O 1
ATOM 634 N N . HIS A 1 81 ? -2.484 -11.983 -10.961 1.00 63.38 81 HIS A N 1
ATOM 635 C CA . HIS A 1 81 ? -2.790 -12.171 -12.384 1.00 63.38 81 HIS A CA 1
ATOM 636 C C . HIS A 1 81 ? -2.733 -10.874 -13.206 1.00 63.38 81 HIS A C 1
ATOM 638 O O . HIS A 1 81 ? -2.721 -10.901 -14.431 1.00 63.38 81 HIS A O 1
ATOM 644 N N . GLU A 1 82 ? -2.698 -9.724 -12.545 1.00 67.62 82 GLU A N 1
ATOM 645 C CA . GLU A 1 82 ? -2.462 -8.407 -13.116 1.00 67.62 82 GLU A CA 1
ATOM 646 C C . GLU A 1 82 ? -0.963 -8.325 -13.328 1.00 67.62 82 GLU A C 1
ATOM 648 O O . GLU A 1 82 ? -0.184 -7.825 -12.520 1.00 67.62 82 GLU A O 1
ATOM 653 N N . GLU A 1 83 ? -0.577 -8.951 -14.431 1.00 74.25 83 GLU A N 1
ATOM 654 C CA . GLU A 1 83 ? 0.680 -8.742 -15.106 1.00 74.25 83 GLU A CA 1
ATOM 655 C C . GLU A 1 83 ? 1.076 -7.268 -14.995 1.00 74.25 83 GLU A C 1
ATOM 657 O O . GLU A 1 83 ? 0.374 -6.374 -15.474 1.00 74.25 83 GLU A O 1
ATOM 662 N N . TYR A 1 84 ? 2.212 -6.999 -14.351 1.00 83.62 84 TYR A N 1
ATOM 663 C CA . TYR A 1 84 ? 2.716 -5.641 -14.211 1.00 83.62 84 TYR A CA 1
ATOM 664 C C . TYR A 1 84 ? 3.306 -5.215 -15.551 1.00 83.62 84 TYR A C 1
ATOM 666 O O . TYR A 1 84 ? 4.513 -5.319 -15.771 1.00 83.62 84 TYR A O 1
ATOM 674 N N . ARG A 1 85 ? 2.443 -4.794 -16.475 1.00 85.50 85 ARG A N 1
ATOM 675 C CA . ARG A 1 85 ? 2.828 -4.384 -17.822 1.00 85.50 85 ARG A CA 1
ATOM 676 C C . ARG A 1 85 ? 3.402 -2.971 -17.814 1.00 85.50 85 ARG A C 1
ATOM 678 O O . ARG A 1 85 ? 2.836 -2.042 -17.241 1.00 85.50 85 ARG A O 1
ATOM 685 N N . CYS A 1 86 ? 4.539 -2.804 -18.475 1.00 88.00 86 CYS A N 1
ATOM 686 C CA . CYS A 1 86 ? 5.113 -1.497 -18.730 1.00 88.00 86 CYS A CA 1
ATOM 687 C C . CYS A 1 86 ? 4.294 -0.757 -19.802 1.00 88.00 86 CYS A C 1
ATOM 689 O O . CYS A 1 86 ? 4.165 -1.287 -20.903 1.00 88.00 86 CYS A O 1
ATOM 691 N N . PRO A 1 87 ? 3.806 0.470 -19.542 1.00 84.31 87 PRO A N 1
ATOM 692 C CA . PRO A 1 87 ? 3.051 1.243 -20.533 1.00 84.31 87 PRO A CA 1
ATOM 693 C C . PRO A 1 87 ? 3.912 1.754 -21.702 1.00 84.31 87 PRO A C 1
ATOM 695 O O . PRO A 1 87 ? 3.376 2.260 -22.679 1.00 84.31 87 PRO A O 1
ATOM 698 N N . GLU A 1 88 ? 5.240 1.661 -21.591 1.00 87.38 88 GLU A N 1
ATOM 699 C CA . GLU A 1 88 ? 6.197 2.255 -22.532 1.00 87.38 88 GLU A CA 1
ATOM 700 C C . GLU A 1 88 ? 6.807 1.215 -23.492 1.00 87.38 88 GLU A C 1
ATOM 702 O O . GLU A 1 88 ? 7.257 1.575 -24.576 1.00 87.38 88 GLU A O 1
ATOM 707 N N . CYS A 1 89 ? 6.819 -0.077 -23.132 1.00 88.56 89 CYS A N 1
ATOM 708 C CA . CYS A 1 89 ? 7.329 -1.145 -24.007 1.00 88.56 89 CYS A CA 1
ATOM 709 C C . CYS A 1 89 ? 6.639 -2.504 -23.860 1.00 88.56 89 CYS A C 1
ATOM 711 O O . CYS A 1 89 ? 7.190 -3.518 -24.290 1.00 88.56 89 CYS A O 1
ATOM 713 N N . ASP A 1 90 ? 5.468 -2.554 -23.223 1.00 84.50 90 ASP A N 1
ATOM 714 C CA . ASP A 1 90 ? 4.630 -3.751 -23.125 1.00 84.50 90 ASP A CA 1
ATOM 715 C C . ASP A 1 90 ? 5.259 -4.974 -22.425 1.00 84.50 90 ASP A C 1
ATOM 717 O O . ASP A 1 90 ? 4.639 -6.038 -22.348 1.00 84.50 90 ASP A O 1
ATOM 721 N N . LYS A 1 91 ? 6.457 -4.835 -21.837 1.00 87.12 91 LYS A N 1
ATOM 722 C CA . LYS A 1 91 ? 7.076 -5.871 -20.999 1.00 87.12 91 LYS A CA 1
ATOM 723 C C . LYS A 1 91 ? 6.239 -6.135 -19.756 1.00 87.12 91 LYS A C 1
ATOM 725 O O . LYS A 1 91 ? 5.856 -5.205 -19.049 1.00 87.12 91 LYS A O 1
ATOM 730 N N . VAL A 1 92 ? 6.041 -7.414 -19.462 1.00 88.25 92 VAL A N 1
ATOM 731 C CA . VAL A 1 92 ? 5.313 -7.899 -18.290 1.00 88.25 92 VAL A CA 1
ATOM 732 C C . VAL A 1 92 ? 6.293 -8.302 -17.193 1.00 88.25 92 VAL A C 1
ATOM 734 O O . VAL A 1 92 ? 7.284 -8.986 -17.449 1.00 88.25 92 VAL A O 1
ATOM 737 N N . PHE A 1 93 ? 6.000 -7.890 -15.963 1.00 86.81 93 PHE A N 1
ATOM 738 C CA . PHE A 1 93 ? 6.747 -8.270 -14.768 1.00 86.81 93 PHE A CA 1
ATOM 739 C C . PHE A 1 93 ? 5.841 -9.016 -13.785 1.00 86.81 93 PHE A C 1
ATOM 741 O O . PHE A 1 93 ? 4.639 -8.774 -13.727 1.00 86.81 93 PHE A O 1
ATOM 748 N N . SER A 1 94 ? 6.432 -9.899 -12.977 1.00 82.81 94 SER A N 1
ATOM 749 C CA . SER A 1 94 ? 5.739 -10.664 -11.926 1.00 82.81 94 SER A CA 1
ATOM 750 C C . SER A 1 94 ? 5.625 -9.924 -10.589 1.00 82.81 94 SER A C 1
ATOM 752 O O . SER A 1 94 ? 4.970 -10.398 -9.668 1.00 82.81 94 SER A O 1
ATOM 754 N N . CYS A 1 95 ? 6.297 -8.778 -10.449 1.00 83.00 95 CYS A N 1
ATOM 755 C CA . CYS A 1 95 ? 6.369 -8.022 -9.204 1.00 83.00 95 CYS A CA 1
ATOM 756 C C . CYS A 1 95 ? 6.406 -6.511 -9.494 1.00 83.00 95 CYS A C 1
ATOM 758 O O . CYS A 1 95 ? 7.137 -6.083 -10.399 1.00 83.00 95 CYS A O 1
ATOM 760 N N . PRO A 1 96 ? 5.699 -5.682 -8.699 1.00 84.50 96 PRO A N 1
ATOM 761 C CA . PRO A 1 96 ? 5.642 -4.239 -8.917 1.00 84.50 96 PRO A CA 1
ATOM 762 C C . PRO A 1 96 ? 7.007 -3.562 -8.723 1.00 84.50 96 PRO A C 1
ATOM 764 O O . PRO A 1 96 ? 7.309 -2.585 -9.406 1.00 84.50 96 PRO A O 1
ATOM 767 N N . ALA A 1 97 ? 7.873 -4.097 -7.853 1.00 87.56 97 ALA A N 1
ATOM 768 C CA . ALA A 1 97 ? 9.226 -3.571 -7.648 1.00 87.56 97 ALA A CA 1
ATOM 769 C C . ALA A 1 97 ? 10.103 -3.707 -8.908 1.00 87.56 97 ALA A C 1
ATOM 771 O O . ALA A 1 97 ? 10.892 -2.810 -9.229 1.00 87.56 97 ALA A O 1
ATOM 772 N N . ASN A 1 98 ? 9.924 -4.801 -9.655 1.00 90.50 98 ASN A N 1
ATOM 773 C CA . ASN A 1 98 ? 10.639 -5.040 -10.906 1.00 90.50 98 ASN A CA 1
ATOM 774 C C . ASN A 1 98 ? 10.151 -4.089 -11.999 1.00 90.50 98 ASN A C 1
ATOM 776 O O . ASN A 1 98 ? 10.979 -3.464 -12.660 1.00 90.50 98 ASN A O 1
ATOM 780 N N . LEU A 1 99 ? 8.832 -3.899 -12.127 1.00 90.19 99 LEU A N 1
ATOM 781 C CA . LEU A 1 99 ? 8.269 -2.901 -13.041 1.00 90.19 99 LEU A CA 1
ATOM 782 C C . LEU A 1 99 ? 8.764 -1.486 -12.693 1.00 90.19 99 LEU A C 1
ATOM 784 O O . LEU A 1 99 ? 9.205 -0.752 -13.574 1.00 90.19 99 LEU A O 1
ATOM 788 N N . ALA A 1 100 ? 8.747 -1.100 -11.415 1.00 88.88 100 ALA A N 1
ATOM 789 C CA . ALA A 1 100 ? 9.199 0.221 -10.977 1.00 88.88 100 ALA A CA 1
ATOM 790 C C . ALA A 1 100 ? 10.682 0.471 -11.297 1.00 88.88 100 ALA A C 1
ATOM 792 O O . ALA A 1 100 ? 11.059 1.571 -11.703 1.00 88.88 100 ALA A O 1
ATOM 793 N N . SER A 1 101 ? 11.522 -0.553 -11.140 1.00 89.56 101 SER A N 1
ATOM 794 C CA . SER A 1 101 ? 12.941 -0.489 -11.500 1.00 89.56 101 SER A CA 1
ATOM 795 C C . SER A 1 101 ? 13.132 -0.432 -13.014 1.00 89.56 101 SER A C 1
ATOM 797 O O . SER A 1 101 ? 13.918 0.374 -13.507 1.00 89.56 101 SER A O 1
ATOM 799 N N . HIS A 1 102 ? 12.372 -1.232 -13.760 1.00 91.38 102 HIS A N 1
ATOM 800 C CA . HIS A 1 102 ? 12.397 -1.248 -15.216 1.00 91.38 102 HIS A CA 1
ATOM 801 C C . HIS A 1 102 ? 12.008 0.105 -15.823 1.00 91.38 102 HIS A C 1
ATOM 803 O O . HIS A 1 102 ? 12.701 0.587 -16.712 1.00 91.38 102 HIS A O 1
ATOM 809 N N . ARG A 1 103 ? 10.980 0.778 -15.294 1.00 88.38 103 ARG A N 1
ATOM 810 C CA . ARG A 1 103 ? 10.548 2.101 -15.782 1.00 88.38 103 ARG A CA 1
ATOM 811 C C . ARG A 1 103 ? 11.639 3.174 -15.725 1.00 88.38 103 ARG A C 1
ATOM 813 O O . ARG A 1 103 ? 11.585 4.141 -16.473 1.00 88.38 103 ARG A O 1
ATOM 820 N N . ARG A 1 104 ? 12.665 3.004 -14.885 1.00 86.25 104 ARG A N 1
ATOM 821 C CA . ARG A 1 104 ? 13.819 3.920 -14.847 1.00 86.25 104 ARG A CA 1
ATOM 822 C C . ARG A 1 104 ? 14.661 3.862 -16.123 1.00 86.25 104 ARG A C 1
ATOM 824 O O . ARG A 1 104 ? 15.310 4.848 -16.433 1.00 86.25 104 ARG A O 1
ATOM 831 N N . TRP A 1 105 ? 14.631 2.748 -16.855 1.00 83.19 105 TRP A N 1
ATOM 832 C CA . TRP A 1 105 ? 15.368 2.575 -18.111 1.00 83.19 105 TRP A CA 1
ATOM 833 C C . TRP A 1 105 ? 14.745 3.326 -19.283 1.00 83.19 105 TRP A C 1
ATOM 835 O O . TRP A 1 105 ? 15.450 3.644 -20.235 1.00 83.19 105 TRP A O 1
ATOM 845 N N . HIS A 1 106 ? 13.445 3.613 -19.222 1.00 84.50 106 HIS A N 1
ATOM 846 C CA . HIS A 1 106 ? 12.793 4.415 -20.249 1.00 84.50 106 HIS A CA 1
ATOM 847 C C . HIS A 1 106 ? 13.072 5.909 -20.117 1.00 84.50 106 HIS A C 1
ATOM 849 O O . HIS A 1 106 ? 12.963 6.632 -21.105 1.00 84.50 106 HIS A O 1
ATOM 855 N N . ARG A 1 107 ? 13.477 6.384 -18.931 1.00 74.56 107 ARG A N 1
ATOM 856 C CA . ARG A 1 107 ? 13.992 7.746 -18.801 1.00 74.56 107 ARG A CA 1
ATOM 857 C C . ARG A 1 107 ? 15.346 7.812 -19.515 1.00 74.56 107 ARG A C 1
ATOM 859 O O . ARG A 1 107 ? 16.273 7.121 -19.085 1.00 74.56 107 ARG A O 1
ATOM 866 N N . PRO A 1 108 ? 15.480 8.598 -20.598 1.00 66.69 108 PRO A N 1
ATOM 867 C CA . PRO A 1 108 ? 16.748 8.727 -21.300 1.00 66.69 108 PRO A CA 1
ATOM 868 C C . PRO A 1 108 ? 17.820 9.238 -20.333 1.00 66.69 108 PRO A C 1
ATOM 870 O O . PRO A 1 108 ? 17.537 10.059 -19.458 1.00 66.69 108 PRO A O 1
ATOM 873 N N . ARG A 1 109 ? 19.056 8.746 -20.490 1.00 60.62 109 ARG A N 1
ATOM 874 C CA . ARG A 1 109 ? 20.206 9.075 -19.624 1.00 60.62 109 ARG A CA 1
ATOM 875 C C . ARG A 1 109 ? 20.408 10.587 -19.466 1.00 60.62 109 ARG A C 1
ATOM 877 O O . ARG A 1 109 ? 20.823 11.023 -18.400 1.00 60.62 109 ARG A O 1
ATOM 884 N N . ASP A 1 110 ? 20.037 11.362 -20.478 1.00 60.06 110 ASP A N 1
ATOM 885 C CA . ASP A 1 110 ? 20.173 12.821 -20.506 1.00 60.06 110 ASP A CA 1
ATOM 886 C C . ASP A 1 110 ? 19.203 13.550 -19.556 1.00 60.06 110 ASP A C 1
ATOM 888 O O . ASP A 1 110 ? 19.412 14.714 -19.234 1.00 60.06 110 ASP A O 1
ATOM 892 N N . GLN A 1 111 ? 18.156 12.867 -19.077 1.00 59.78 111 GLN A N 1
ATOM 893 C CA . GLN A 1 111 ? 17.204 13.364 -18.071 1.00 59.78 111 GLN A CA 1
ATOM 894 C C . GLN A 1 111 ? 17.437 12.743 -16.684 1.00 59.78 111 GLN A C 1
ATOM 896 O O . GLN A 1 111 ? 16.646 12.953 -15.763 1.00 59.78 111 GLN A O 1
ATOM 901 N N . MET A 1 112 ? 18.493 11.939 -16.523 1.00 66.31 112 MET A N 1
ATOM 902 C CA . MET A 1 112 ? 18.899 11.437 -15.217 1.00 66.31 112 MET A CA 1
ATOM 903 C C . MET A 1 112 ? 19.441 12.619 -14.414 1.00 66.31 112 MET A C 1
ATOM 905 O O . MET A 1 112 ? 20.477 13.181 -14.761 1.00 66.31 112 MET A O 1
ATOM 909 N N . GLU A 1 113 ? 18.741 12.999 -13.345 1.00 73.25 113 GLU A N 1
ATOM 910 C CA . GLU A 1 113 ? 19.205 14.046 -12.437 1.00 73.25 113 GLU A CA 1
ATOM 911 C C . GLU A 1 113 ? 20.581 13.670 -11.881 1.00 73.25 113 GLU A C 1
ATOM 913 O O . GLU A 1 113 ? 20.731 12.764 -11.056 1.00 73.25 113 GLU A O 1
ATOM 918 N N . THR A 1 114 ? 21.607 14.364 -12.368 1.00 81.56 114 THR A N 1
ATOM 919 C CA . THR A 1 114 ? 22.962 14.232 -11.853 1.00 81.56 114 THR A CA 1
ATOM 920 C C . THR A 1 114 ? 23.016 14.831 -10.457 1.00 81.56 114 THR A C 1
ATOM 922 O O . THR A 1 114 ? 22.553 15.950 -10.229 1.00 81.56 114 THR A O 1
ATOM 925 N N . ILE A 1 115 ? 23.621 14.116 -9.520 1.00 86.12 115 ILE A N 1
ATOM 926 C CA . ILE A 1 115 ? 23.809 14.588 -8.153 1.00 86.12 115 ILE A CA 1
ATOM 927 C C . ILE A 1 115 ? 25.084 15.432 -8.134 1.00 86.12 115 ILE A C 1
ATOM 929 O O . ILE A 1 115 ? 26.174 14.908 -8.362 1.00 86.12 115 ILE A O 1
ATOM 933 N N . ARG A 1 116 ? 24.956 16.738 -7.888 1.00 86.56 116 ARG A N 1
ATOM 934 C CA . ARG A 1 116 ? 26.092 17.660 -7.747 1.00 86.56 116 ARG A CA 1
ATOM 935 C C . ARG A 1 116 ? 26.553 17.709 -6.289 1.00 86.56 116 ARG A C 1
ATOM 937 O O . ARG A 1 116 ? 25.722 17.821 -5.389 1.00 86.56 116 ARG A O 1
ATOM 944 N N . CYS A 1 117 ? 27.864 17.669 -6.057 1.00 86.75 117 CYS A N 1
ATOM 945 C CA . CYS A 1 117 ? 28.416 17.960 -4.735 1.00 86.75 117 CYS A CA 1
ATOM 946 C C . CYS A 1 117 ? 28.272 19.449 -4.390 1.00 86.75 117 CYS A C 1
ATOM 948 O O . CYS A 1 117 ? 28.533 20.314 -5.215 1.00 86.75 117 CYS A O 1
ATOM 950 N N . SER A 1 118 ? 27.862 19.767 -3.163 1.00 84.06 118 SER A N 1
ATOM 951 C CA . SER A 1 118 ? 27.739 21.158 -2.706 1.00 84.06 118 SER A CA 1
ATOM 952 C C . SER A 1 118 ? 29.086 21.864 -2.546 1.00 84.06 118 SER A C 1
ATOM 954 O O . SER A 1 118 ? 29.142 23.086 -2.626 1.00 84.06 118 SER A O 1
ATOM 956 N N . SER A 1 119 ? 30.153 21.100 -2.309 1.00 84.19 119 SER A N 1
ATOM 957 C CA . SER A 1 119 ? 31.478 21.617 -1.945 1.00 84.19 119 SER A CA 1
ATOM 958 C C . SER A 1 119 ? 32.500 21.544 -3.087 1.00 84.19 119 SER A C 1
ATOM 960 O O . SER A 1 119 ? 33.593 22.085 -2.964 1.00 84.19 119 SER A O 1
ATOM 962 N N . CYS A 1 120 ? 32.161 20.910 -4.216 1.00 85.62 120 CYS A N 1
ATOM 963 C CA . CYS A 1 120 ? 32.996 20.891 -5.421 1.00 85.62 120 CYS A CA 1
ATOM 964 C C . CYS A 1 120 ? 32.144 20.847 -6.698 1.00 85.62 120 CYS A C 1
ATOM 966 O O . CYS A 1 120 ? 30.941 20.610 -6.660 1.00 85.62 120 CYS A O 1
ATOM 968 N N . THR A 1 121 ? 32.764 21.032 -7.861 1.00 83.69 121 THR A N 1
ATOM 969 C CA . THR A 1 121 ? 32.067 21.043 -9.161 1.00 83.69 121 THR A CA 1
ATOM 970 C C . THR A 1 121 ? 31.757 19.646 -9.716 1.00 83.69 121 THR A C 1
ATOM 972 O O . THR A 1 121 ? 31.241 19.532 -10.829 1.00 83.69 121 THR A O 1
ATOM 975 N N . MET A 1 122 ? 32.036 18.574 -8.963 1.00 83.56 122 MET A N 1
ATOM 976 C CA . MET A 1 122 ? 31.806 17.204 -9.424 1.00 83.56 122 MET A CA 1
ATOM 977 C C . MET A 1 122 ? 30.315 16.850 -9.478 1.00 83.56 122 MET A C 1
ATOM 979 O O . MET A 1 122 ? 29.535 17.160 -8.571 1.00 83.56 122 MET A O 1
ATOM 983 N N . MET A 1 123 ? 29.938 16.157 -10.553 1.00 87.25 123 MET A N 1
ATOM 984 C CA . MET A 1 123 ? 28.592 15.644 -10.798 1.00 87.25 123 MET A CA 1
ATOM 985 C C . MET A 1 123 ? 28.642 14.124 -10.926 1.00 87.25 123 MET A C 1
ATOM 987 O O . MET A 1 123 ? 29.533 13.578 -11.575 1.00 87.25 123 MET A O 1
ATOM 991 N N . PHE A 1 124 ? 27.670 13.451 -10.320 1.00 84.81 124 PHE A N 1
ATOM 992 C CA . PHE A 1 124 ? 27.598 11.997 -10.263 1.00 84.81 124 PHE A CA 1
ATOM 993 C C . PHE A 1 124 ? 26.283 11.508 -10.860 1.00 84.81 124 PHE A C 1
ATOM 995 O O . PHE A 1 124 ? 25.217 12.051 -10.571 1.00 84.81 124 PHE A O 1
ATOM 1002 N N . ASN A 1 125 ? 26.347 10.442 -11.655 1.00 81.38 125 ASN A N 1
ATOM 1003 C CA . ASN A 1 125 ? 25.166 9.851 -12.291 1.00 81.38 125 ASN A CA 1
ATOM 1004 C C . ASN A 1 125 ? 24.494 8.806 -11.391 1.00 81.38 125 ASN A C 1
ATOM 1006 O O . ASN A 1 125 ? 23.379 8.362 -11.668 1.00 81.38 125 ASN A O 1
ATOM 1010 N N . THR A 1 126 ? 25.164 8.396 -10.309 1.00 81.38 126 THR A N 1
ATOM 1011 C CA . THR A 1 126 ? 24.634 7.433 -9.347 1.00 81.38 126 THR A CA 1
ATOM 1012 C C . THR A 1 126 ? 24.813 7.895 -7.903 1.00 81.38 126 THR A C 1
ATOM 1014 O O . THR A 1 126 ? 25.787 8.546 -7.522 1.00 81.38 126 THR A O 1
ATOM 1017 N N . ARG A 1 127 ? 23.879 7.477 -7.039 1.00 83.38 127 ARG A N 1
ATOM 1018 C CA . ARG A 1 127 ? 23.959 7.739 -5.593 1.00 83.38 127 ARG A CA 1
ATOM 1019 C C . ARG A 1 127 ? 25.164 7.058 -4.938 1.00 83.38 127 ARG A C 1
ATOM 1021 O O . ARG A 1 127 ? 25.644 7.542 -3.918 1.00 83.38 127 ARG A O 1
ATOM 1028 N N . LYS A 1 128 ? 25.623 5.930 -5.488 1.00 85.69 128 LYS A N 1
ATOM 1029 C CA . LYS A 1 128 ? 26.763 5.177 -4.955 1.00 85.69 128 LYS A CA 1
ATOM 1030 C C . LYS A 1 128 ? 28.058 5.969 -5.133 1.00 85.69 128 LYS A C 1
ATOM 1032 O O . LYS A 1 128 ? 28.755 6.162 -4.147 1.00 85.69 128 LYS A O 1
ATOM 1037 N N . GLU A 1 129 ? 28.306 6.479 -6.340 1.00 85.62 129 GLU A N 1
ATOM 1038 C CA . GLU A 1 129 ? 29.483 7.307 -6.648 1.00 85.62 129 GLU A CA 1
ATOM 1039 C C . GLU A 1 129 ? 29.514 8.582 -5.795 1.00 85.62 129 GLU A C 1
ATOM 1041 O O . GLU A 1 129 ? 30.545 8.904 -5.211 1.00 85.62 129 GLU A O 1
ATOM 1046 N N . PHE A 1 130 ? 28.363 9.249 -5.632 1.00 86.56 130 PHE A N 1
ATOM 1047 C CA . PHE A 1 130 ? 28.247 10.426 -4.767 1.00 86.56 130 PHE A CA 1
ATOM 1048 C C . PHE A 1 130 ? 28.559 10.128 -3.290 1.00 86.56 130 PHE A C 1
ATOM 1050 O O . PHE A 1 130 ? 29.164 10.946 -2.611 1.00 86.56 130 PHE A O 1
ATOM 1057 N N . ARG A 1 131 ? 28.158 8.961 -2.768 1.00 85.94 131 ARG A N 1
ATOM 1058 C CA . ARG A 1 131 ? 28.400 8.587 -1.360 1.00 85.94 131 ARG A CA 1
ATOM 1059 C C . ARG A 1 131 ? 29.856 8.246 -1.062 1.00 85.94 131 ARG A C 1
ATOM 1061 O O . ARG A 1 131 ? 30.288 8.415 0.069 1.00 85.94 131 ARG A O 1
ATOM 1068 N N . THR A 1 132 ? 30.574 7.711 -2.043 1.00 87.69 132 THR A N 1
ATOM 1069 C CA . THR A 1 132 ? 31.996 7.363 -1.909 1.00 87.69 132 THR A CA 1
ATOM 1070 C C . THR A 1 132 ? 32.921 8.535 -2.215 1.00 87.69 132 THR A C 1
ATOM 1072 O O . THR A 1 132 ? 34.122 8.444 -1.982 1.00 87.69 132 THR A O 1
ATOM 1075 N N . HIS A 1 133 ? 32.380 9.624 -2.758 1.00 84.31 133 HIS A N 1
ATOM 1076 C CA . HIS A 1 133 ? 33.123 10.847 -2.992 1.00 84.31 133 HIS A CA 1
ATOM 1077 C C . HIS A 1 133 ? 33.458 11.521 -1.653 1.00 84.31 133 HIS A C 1
ATOM 1079 O O . HIS A 1 133 ? 32.572 11.932 -0.906 1.00 84.31 133 HIS A O 1
ATOM 1085 N N . SER A 1 134 ? 34.755 11.639 -1.373 1.00 81.44 134 SER A N 1
ATOM 1086 C CA . SER A 1 134 ? 35.292 12.482 -0.308 1.00 81.44 134 SER A CA 1
ATOM 1087 C C . SER A 1 134 ? 35.754 13.795 -0.931 1.00 81.44 134 SER A C 1
ATOM 1089 O O . SER A 1 134 ? 36.585 13.793 -1.842 1.00 81.44 134 SER A O 1
ATOM 1091 N N . CYS A 1 135 ? 35.178 14.911 -0.486 1.00 82.25 135 CYS A N 1
ATOM 1092 C CA . CYS A 1 135 ? 35.557 16.239 -0.952 1.00 82.25 135 CYS A CA 1
ATOM 1093 C C . CYS A 1 135 ? 36.750 16.745 -0.13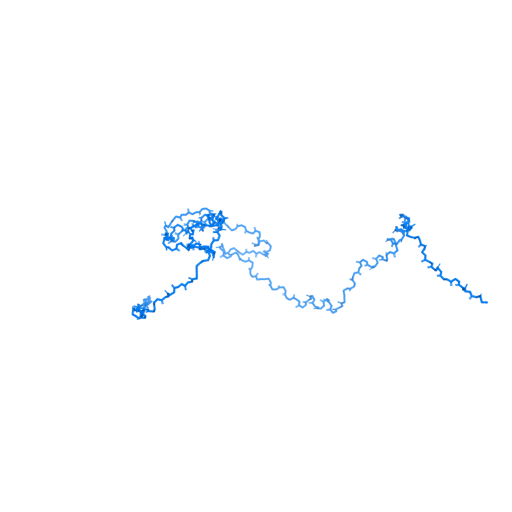3 1.00 82.25 135 CYS A C 1
ATOM 1095 O O . CYS A 1 135 ? 36.679 16.787 1.091 1.00 82.25 135 CYS A O 1
ATOM 1097 N N . HIS A 1 136 ? 37.825 17.137 -0.812 1.00 70.50 136 HIS A N 1
ATOM 1098 C CA . HIS A 1 136 ? 38.972 17.829 -0.227 1.00 70.50 136 HIS A CA 1
ATOM 1099 C C . HIS A 1 136 ? 38.975 19.240 -0.834 1.00 70.50 136 HIS A C 1
ATOM 1101 O O . HIS A 1 136 ? 39.075 19.378 -2.049 1.00 70.50 136 HIS A O 1
ATOM 1107 N N . ASP A 1 137 ? 38.715 20.255 -0.016 1.00 61.34 137 ASP A N 1
ATOM 1108 C CA . ASP A 1 137 ? 38.277 21.604 -0.405 1.00 61.34 137 ASP A CA 1
ATOM 1109 C C . ASP A 1 137 ? 39.155 22.358 -1.422 1.00 61.34 137 ASP A C 1
ATOM 1111 O O . ASP A 1 137 ? 40.358 22.135 -1.531 1.00 61.34 137 ASP A O 1
ATOM 1115 N N . THR A 1 138 ? 38.573 23.365 -2.085 1.00 45.25 138 THR A N 1
ATOM 1116 C CA . THR A 1 138 ? 38.966 24.782 -1.899 1.00 45.25 138 THR A CA 1
ATOM 1117 C C . THR A 1 138 ? 38.071 25.713 -2.723 1.00 45.25 138 THR A C 1
ATOM 1119 O O . THR A 1 138 ? 37.732 25.458 -3.875 1.00 45.25 138 THR A O 1
ATOM 1122 N N . ALA A 1 139 ? 37.642 26.795 -2.078 1.00 52.62 139 ALA A N 1
ATOM 1123 C CA . ALA A 1 139 ? 36.727 27.799 -2.594 1.00 52.62 139 ALA A CA 1
ATOM 1124 C C . ALA A 1 139 ? 37.211 28.472 -3.890 1.00 52.62 139 ALA A C 1
ATOM 1126 O O . ALA A 1 139 ? 38.337 28.959 -3.957 1.00 52.62 139 ALA A O 1
ATOM 1127 N N . LEU A 1 140 ? 36.297 28.642 -4.848 1.00 44.44 140 LEU A N 1
ATOM 1128 C CA . LEU A 1 140 ? 36.300 29.801 -5.740 1.00 44.44 140 LEU A CA 1
ATOM 1129 C C . LEU A 1 140 ? 34.875 30.382 -5.804 1.00 44.44 140 LEU A C 1
ATOM 1131 O O . LEU A 1 140 ? 33.921 29.629 -6.013 1.00 44.44 140 LEU A O 1
ATOM 1135 N N . PRO A 1 141 ? 34.702 31.698 -5.578 1.00 44.59 141 PRO A N 1
ATOM 1136 C CA . PRO A 1 141 ? 33.396 32.351 -5.616 1.00 44.59 141 PRO A CA 1
ATOM 1137 C C . PRO A 1 141 ? 32.834 32.388 -7.049 1.00 44.59 141 PRO A C 1
ATOM 1139 O O . PRO A 1 141 ? 33.608 32.444 -8.009 1.00 44.59 141 PRO A O 1
ATOM 1142 N N . PRO A 1 142 ? 31.498 32.408 -7.227 1.00 42.16 142 PRO A N 1
ATOM 1143 C CA . PRO A 1 142 ? 30.879 32.451 -8.545 1.00 42.16 142 PRO A CA 1
ATOM 1144 C C . PRO A 1 142 ? 31.149 33.818 -9.182 1.00 42.16 142 PRO A C 1
ATOM 1146 O O . PRO A 1 142 ? 30.495 34.810 -8.864 1.00 42.16 142 PRO A O 1
ATOM 1149 N N . THR A 1 143 ? 32.139 33.894 -10.069 1.00 41.44 143 THR A N 1
ATOM 1150 C CA . THR A 1 143 ? 32.403 35.107 -10.843 1.00 41.44 143 THR A CA 1
ATOM 1151 C C . THR A 1 143 ? 31.557 35.076 -12.116 1.00 41.44 143 THR A C 1
ATOM 1153 O O . THR A 1 143 ? 31.739 34.233 -12.988 1.00 41.44 143 THR A O 1
ATOM 1156 N N . THR A 1 144 ? 30.624 36.029 -12.174 1.00 37.69 144 THR A N 1
ATOM 1157 C CA . THR A 1 144 ? 30.015 36.641 -13.369 1.00 37.69 144 THR A CA 1
ATOM 1158 C C . THR A 1 144 ? 29.172 35.757 -14.295 1.00 37.69 144 THR A C 1
ATOM 1160 O O . THR A 1 144 ? 29.670 35.084 -15.190 1.00 37.69 144 THR A O 1
ATOM 1163 N N . MET A 1 145 ? 27.851 35.902 -14.163 1.00 44.66 145 MET A N 1
ATOM 1164 C CA . MET A 1 145 ? 26.897 35.736 -15.264 1.00 44.66 145 MET A CA 1
ATOM 1165 C C . MET A 1 145 ? 27.006 36.941 -16.214 1.00 44.66 145 MET A C 1
ATOM 1167 O O . MET A 1 145 ? 26.895 38.069 -15.727 1.00 44.66 145 MET A O 1
ATOM 1171 N N . PRO A 1 146 ? 27.110 36.774 -17.544 1.00 40.22 146 PRO A N 1
ATOM 1172 C CA . PRO A 1 146 ? 26.591 37.771 -18.462 1.00 40.22 146 PRO A CA 1
ATOM 1173 C C . PRO A 1 146 ? 25.091 37.528 -18.670 1.00 40.22 146 PRO A C 1
ATOM 1175 O O . PRO A 1 146 ? 24.642 36.441 -19.034 1.00 40.22 146 PRO A O 1
ATOM 1178 N N . LEU A 1 147 ? 24.318 38.581 -18.411 1.00 47.69 147 LEU A N 1
ATOM 1179 C CA . LEU A 1 147 ? 22.924 38.730 -18.810 1.00 47.69 147 LEU A CA 1
ATOM 1180 C C . LEU A 1 147 ? 22.844 38.674 -20.347 1.00 47.69 147 LEU A C 1
ATOM 1182 O O . LEU A 1 147 ? 23.498 39.462 -21.026 1.00 47.69 147 LEU A O 1
ATOM 1186 N N . GLY A 1 148 ? 22.036 37.761 -20.887 1.00 35.75 148 GLY A N 1
ATOM 1187 C CA . GLY A 1 148 ? 21.825 37.594 -22.325 1.00 35.75 148 GLY A CA 1
ATOM 1188 C C . GLY A 1 148 ? 20.419 37.083 -22.637 1.00 35.75 148 GLY A C 1
ATOM 1189 O O . GLY A 1 148 ? 20.213 35.888 -22.787 1.00 35.75 148 GLY A O 1
ATOM 1190 N N . ASN A 1 149 ? 19.474 38.024 -22.670 1.00 42.00 149 ASN A N 1
ATOM 1191 C CA . ASN A 1 149 ? 18.166 38.048 -23.336 1.00 42.00 149 ASN A CA 1
ATOM 1192 C C . ASN A 1 149 ? 17.311 36.770 -23.481 1.00 42.00 149 ASN A C 1
ATOM 1194 O O . ASN A 1 149 ? 1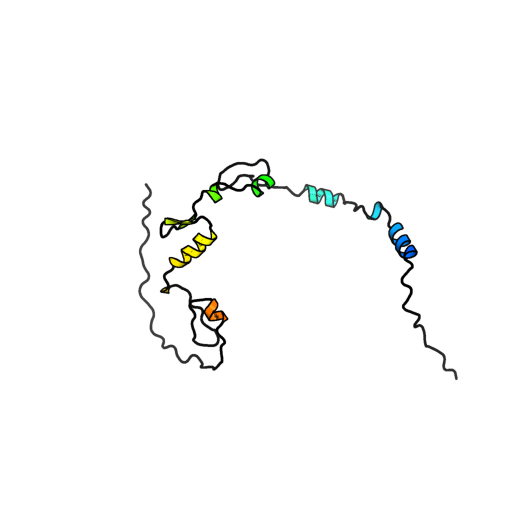7.463 35.950 -24.378 1.00 42.00 149 ASN A O 1
ATOM 1198 N N . PHE A 1 150 ? 16.274 36.751 -22.646 1.00 43.72 150 PHE A N 1
ATOM 1199 C CA . PHE A 1 150 ? 14.848 36.641 -22.964 1.00 43.72 150 PHE A CA 1
ATOM 1200 C C . PHE A 1 150 ? 14.346 36.468 -24.425 1.00 43.72 150 PHE A C 1
ATOM 1202 O O . PHE A 1 150 ? 14.636 37.259 -25.318 1.00 43.72 150 PHE A O 1
ATOM 1209 N N . PHE A 1 151 ? 13.342 35.577 -24.489 1.00 42.62 151 PHE A N 1
ATOM 1210 C CA . PHE A 1 151 ? 12.125 35.527 -25.321 1.00 42.62 151 PHE A CA 1
ATOM 1211 C C . PHE A 1 151 ? 12.113 34.815 -26.688 1.00 42.62 151 PHE A C 1
ATOM 1213 O O . PHE A 1 151 ? 12.958 34.990 -27.557 1.00 42.62 151 PHE A O 1
ATOM 1220 N N . THR A 1 152 ? 10.974 34.125 -26.872 1.00 41.09 152 THR A N 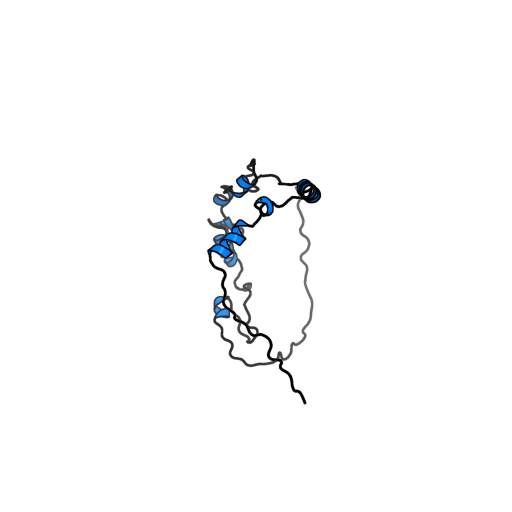1
ATOM 1221 C CA . THR A 1 152 ? 10.425 33.404 -28.040 1.00 41.09 152 THR A CA 1
ATOM 1222 C C . THR A 1 152 ? 10.822 31.916 -28.099 1.00 41.09 152 THR A C 1
ATOM 1224 O O . THR A 1 152 ? 11.991 31.584 -28.152 1.00 41.09 152 THR A O 1
ATOM 1227 N N . LYS A 1 153 ? 9.930 30.917 -28.055 1.00 40.09 153 LYS A N 1
ATOM 1228 C CA . LYS A 1 153 ? 8.472 30.845 -28.227 1.00 40.09 153 LYS A CA 1
ATOM 1229 C C . LYS A 1 153 ? 7.897 29.750 -27.312 1.00 40.09 153 LYS A C 1
ATOM 1231 O O . LYS A 1 153 ? 8.293 28.594 -27.418 1.00 40.09 153 LYS A O 1
ATOM 1236 N N . LEU A 1 154 ? 6.915 30.094 -26.482 1.00 42.47 154 LEU A N 1
ATOM 1237 C CA . LEU A 1 154 ? 5.885 29.148 -26.054 1.00 42.47 154 LEU A CA 1
ATOM 1238 C C . LEU A 1 154 ? 4.697 29.349 -26.988 1.00 42.47 154 LEU A C 1
ATOM 1240 O O . LEU A 1 154 ? 4.206 30.468 -27.087 1.00 42.47 154 LEU A O 1
ATOM 1244 N N . LEU A 1 155 ? 4.303 28.285 -27.683 1.00 44.56 155 LEU A N 1
ATOM 1245 C CA . LEU A 1 155 ? 2.920 27.894 -27.972 1.00 44.56 155 LEU A CA 1
ATOM 1246 C C . LEU A 1 155 ? 2.962 26.580 -28.766 1.00 44.56 155 LEU A C 1
ATOM 1248 O O . LEU A 1 155 ? 3.534 26.533 -29.856 1.00 44.56 155 LEU A O 1
ATOM 1252 N N . PRO A 1 156 ? 2.318 25.528 -28.251 1.00 43.72 156 PRO A N 1
ATOM 1253 C CA . PRO A 1 156 ? 1.481 24.703 -29.111 1.00 43.72 156 PRO A CA 1
ATOM 1254 C C . PRO A 1 156 ? -0.001 24.926 -28.788 1.00 43.72 156 PRO A C 1
ATOM 1256 O O . PRO A 1 156 ? -0.408 24.989 -27.630 1.00 43.72 156 PRO A O 1
ATOM 1259 N N . SER A 1 157 ? -0.781 25.066 -29.854 1.00 48.34 157 SER A N 1
ATOM 1260 C CA . SER A 1 157 ? -2.230 25.283 -29.915 1.00 48.34 157 SER A CA 1
ATOM 1261 C C . SER A 1 157 ? -3.049 24.104 -29.333 1.00 48.34 157 SER A C 1
ATOM 1263 O O . SER A 1 157 ? -2.498 23.026 -29.107 1.00 48.34 157 SER A O 1
ATOM 1265 N N . PRO A 1 158 ? -4.367 24.274 -29.086 1.00 49.00 158 PRO A N 1
ATOM 1266 C CA . PRO A 1 158 ? -5.132 23.424 -28.179 1.00 49.00 158 PRO A CA 1
ATOM 1267 C C . PRO A 1 158 ? -5.485 22.054 -28.773 1.00 49.00 158 PRO A C 1
ATOM 1269 O O . PRO A 1 158 ? -5.748 21.907 -29.969 1.00 49.00 158 PRO A O 1
ATOM 1272 N N . LEU A 1 159 ? -5.547 21.057 -27.889 1.00 41.41 159 LEU A N 1
ATOM 1273 C CA . LEU A 1 159 ? -6.066 19.719 -28.156 1.00 41.41 159 LEU A CA 1
ATOM 1274 C C . LEU A 1 159 ? -7.528 19.809 -28.624 1.00 41.41 159 LEU A C 1
ATOM 1276 O O . LEU A 1 159 ? -8.411 20.199 -27.861 1.00 41.41 159 LEU A O 1
ATOM 1280 N N . LYS A 1 160 ? -7.803 19.412 -29.872 1.00 45.66 160 LYS A N 1
ATOM 1281 C CA . LYS A 1 160 ? -9.167 19.100 -30.314 1.00 45.66 160 LYS A CA 1
ATOM 1282 C C . LYS A 1 160 ? -9.589 17.771 -29.684 1.00 45.66 160 LYS A C 1
ATOM 1284 O O . LYS A 1 160 ? -9.115 16.719 -30.108 1.00 45.66 160 LYS A O 1
ATOM 1289 N N . LEU A 1 161 ? -10.505 17.814 -28.715 1.00 40.66 161 LEU A N 1
ATOM 1290 C CA . LEU A 1 161 ? -11.329 16.657 -28.370 1.00 40.66 161 LEU A CA 1
ATOM 1291 C C . LEU A 1 161 ? -12.232 16.329 -29.569 1.00 40.66 161 LEU A C 1
ATOM 1293 O O . LEU A 1 161 ? -13.059 17.146 -29.969 1.00 40.66 161 LEU A O 1
ATOM 1297 N N . LYS A 1 162 ? -12.087 15.127 -30.128 1.00 40.69 162 LYS A N 1
ATOM 1298 C CA . LYS A 1 162 ? -13.173 14.460 -30.852 1.00 40.69 162 LYS A CA 1
ATOM 1299 C C . LYS A 1 162 ? -13.956 13.656 -29.818 1.00 40.69 162 LYS A C 1
ATOM 1301 O O . LYS A 1 162 ? -13.448 12.655 -29.322 1.00 40.69 162 LYS A O 1
ATOM 1306 N N . MET A 1 163 ? -15.154 14.124 -29.485 1.00 43.78 163 MET A N 1
ATOM 1307 C CA . MET A 1 163 ? -16.203 13.263 -28.944 1.00 43.78 163 MET A CA 1
ATOM 1308 C C . MET A 1 163 ? -16.931 12.605 -30.117 1.00 43.78 163 MET A C 1
ATOM 1310 O O . MET A 1 163 ? -17.022 13.192 -31.199 1.00 43.78 163 MET A O 1
ATOM 1314 N N . GLN A 1 164 ? -17.336 11.361 -29.892 1.00 51.44 164 GLN A N 1
ATOM 1315 C CA . GLN A 1 164 ? -18.107 10.522 -30.801 1.00 51.44 164 GLN A CA 1
ATOM 1316 C C . GLN A 1 164 ? -19.569 10.965 -30.828 1.00 51.44 164 GLN A C 1
ATOM 1318 O O . GLN A 1 164 ? -20.041 11.436 -29.768 1.00 51.44 164 GLN A O 1
#

Secondary structure (DSSP, 8-state):
------------S--PPPHHHHHHHHTTS-GGGG-----HHHHHHHHT--------B-TTT--B-S-HHHHHH---HHHHHS-EE-TTT--EESSHHHHHHHGGGTS-GGGS--EE-SSSS-EESSHHHHHHPPP---------PPP-----------------